Protein AF-A0A2M9CFT3-F1 (afdb_monomer_lite)

Foldseek 3Di:
DVVLVVLLVVLVVCVVVCVVPQCDADPVRHGSVVVSVVSNVVSVVVVVVVVVVVVVVVVVVVVVD

Sequence (65 aa):
MWAGLGLITFALVYLPFVLRDPWDSTRLGLPAWLLTALLMIVGACCATYGAIWFRKDRRAGSRRD

pLDDT: mean 75.6, std 8.65, range [54.0, 87.75]

Organism: NCBI:txid1162967

Radius of gyration: 16.89 Å; chains: 1; bounding box: 43×17×43 Å

Structure (mmCIF, N/CA/C/O backbone):
data_AF-A0A2M9CFT3-F1
#
_entry.id   AF-A0A2M9CFT3-F1
#
loop_
_atom_site.group_PDB
_atom_site.id
_atom_site.type_symbol
_atom_site.label_atom_id
_atom_site.label_alt_id
_atom_site.label_comp_id
_atom_site.label_asym_id
_atom_site.label_entity_id
_atom_site.label_seq_id
_atom_site.pdbx_PDB_ins_code
_atom_site.Cartn_x
_atom_site.Cartn_y
_atom_site.Cartn_z
_atom_site.occupancy
_atom_site.B_iso_or_equiv
_atom_site.auth_seq_id
_atom_site.auth_comp_id
_atom_site.auth_asym_id
_atom_site.auth_atom_id
_atom_site.pdbx_PDB_model_num
ATOM 1 N N . MET A 1 1 ? -13.359 2.571 5.630 1.00 58.69 1 MET A N 1
ATOM 2 C CA . MET A 1 1 ? -13.397 1.146 5.219 1.00 58.69 1 MET A CA 1
ATOM 3 C C . MET A 1 1 ? -13.144 0.998 3.719 1.00 58.69 1 MET A C 1
ATOM 5 O O . MET A 1 1 ? -12.186 0.334 3.352 1.00 58.69 1 MET A O 1
ATOM 9 N N . TRP A 1 2 ? -13.907 1.699 2.872 1.00 64.50 2 TRP A N 1
ATOM 10 C CA . TRP A 1 2 ? -13.773 1.677 1.406 1.00 64.50 2 TRP A CA 1
ATOM 11 C C . TRP A 1 2 ? -12.400 2.097 0.859 1.00 64.50 2 TRP A C 1
ATOM 13 O O . TRP A 1 2 ? -11.912 1.474 -0.073 1.00 64.50 2 TRP A O 1
ATOM 23 N N . ALA A 1 3 ? -11.734 3.080 1.477 1.00 68.00 3 ALA A N 1
ATOM 24 C CA . ALA A 1 3 ? -10.417 3.544 1.026 1.00 68.00 3 ALA A CA 1
ATOM 25 C C . ALA A 1 3 ? -9.320 2.459 1.094 1.00 68.00 3 ALA A C 1
ATOM 27 O O . ALA A 1 3 ? -8.524 2.334 0.172 1.00 68.00 3 ALA A O 1
ATOM 28 N N . GLY A 1 4 ? -9.301 1.632 2.150 1.00 72.69 4 GLY A N 1
ATOM 29 C CA . GLY A 1 4 ? -8.325 0.540 2.279 1.00 72.69 4 GLY A CA 1
ATOM 30 C C . GLY A 1 4 ? -8.599 -0.609 1.309 1.00 72.69 4 GLY A C 1
ATOM 31 O O . GLY A 1 4 ? -7.680 -1.125 0.684 1.00 72.69 4 GLY A O 1
ATOM 32 N N . LEU A 1 5 ? -9.877 -0.954 1.126 1.00 76.25 5 LEU A N 1
ATOM 33 C CA . LEU A 1 5 ? -10.315 -1.950 0.145 1.00 76.25 5 LEU A CA 1
ATOM 34 C C . LEU A 1 5 ? -9.970 -1.519 -1.285 1.00 76.25 5 LEU A C 1
ATOM 36 O O . LEU A 1 5 ? -9.422 -2.316 -2.035 1.00 76.25 5 LEU A O 1
ATOM 40 N N . GLY A 1 6 ? -10.195 -0.247 -1.627 1.00 78.06 6 GLY A N 1
ATOM 41 C CA . GLY A 1 6 ? -9.837 0.308 -2.932 1.00 78.06 6 GLY A CA 1
ATOM 42 C C . GLY A 1 6 ? -8.337 0.234 -3.225 1.00 78.06 6 GLY A C 1
ATOM 43 O O . GLY A 1 6 ? -7.956 -0.149 -4.328 1.00 78.06 6 GLY A O 1
ATOM 44 N N . LEU A 1 7 ? -7.483 0.516 -2.234 1.00 80.00 7 LEU A N 1
ATOM 45 C CA . LEU A 1 7 ? -6.027 0.383 -2.375 1.00 80.00 7 LEU A CA 1
ATOM 46 C C . LEU A 1 7 ? -5.594 -1.071 -2.603 1.00 80.00 7 LEU A C 1
ATOM 48 O O . LEU A 1 7 ? -4.743 -1.323 -3.452 1.00 80.00 7 LEU A O 1
ATOM 52 N N . ILE A 1 8 ? -6.206 -2.028 -1.898 1.00 79.81 8 ILE A N 1
ATOM 53 C CA . ILE A 1 8 ? -5.927 -3.461 -2.081 1.00 79.81 8 ILE A CA 1
ATOM 54 C C . ILE A 1 8 ? -6.382 -3.924 -3.469 1.00 79.81 8 ILE A C 1
ATOM 56 O O . ILE A 1 8 ? -5.632 -4.603 -4.166 1.00 79.81 8 ILE A O 1
ATOM 60 N N . THR A 1 9 ? -7.584 -3.542 -3.906 1.00 83.12 9 THR A N 1
ATOM 61 C CA . THR A 1 9 ? -8.084 -3.891 -5.243 1.00 83.12 9 THR A CA 1
ATOM 62 C C . THR A 1 9 ? -7.202 -3.296 -6.335 1.00 83.12 9 THR A C 1
ATOM 64 O O . THR A 1 9 ? -6.851 -3.995 -7.281 1.00 83.12 9 THR A O 1
ATOM 67 N N . PHE A 1 10 ? -6.784 -2.038 -6.189 1.00 81.38 10 PHE A N 1
ATOM 68 C CA . PHE A 1 10 ? -5.863 -1.403 -7.126 1.00 81.38 10 PHE A CA 1
ATOM 69 C C . PHE A 1 10 ? -4.510 -2.129 -7.167 1.00 81.38 10 PHE A C 1
ATOM 71 O O . PHE A 1 10 ? -4.005 -2.415 -8.250 1.00 81.38 10 PHE A O 1
ATOM 78 N N . ALA A 1 11 ? -3.966 -2.517 -6.008 1.00 82.44 11 ALA A N 1
ATOM 79 C CA . ALA A 1 11 ? -2.741 -3.312 -5.934 1.00 82.44 11 ALA A CA 1
ATOM 80 C C . ALA A 1 11 ? -2.884 -4.670 -6.640 1.00 82.44 11 ALA A C 1
ATOM 82 O O . ALA A 1 11 ? -1.979 -5.073 -7.362 1.00 82.44 11 ALA A O 1
ATOM 83 N N . LEU A 1 12 ? -4.023 -5.353 -6.484 1.00 82.88 12 LEU A N 1
ATOM 84 C CA . LEU A 1 12 ? -4.297 -6.635 -7.145 1.00 82.88 12 LEU A CA 1
ATOM 85 C C . LEU A 1 12 ? -4.410 -6.504 -8.667 1.00 82.88 12 LEU A C 1
ATOM 87 O O . LEU A 1 12 ? -3.911 -7.364 -9.386 1.00 82.88 12 LEU A O 1
ATOM 91 N N . VAL A 1 13 ? -5.029 -5.430 -9.161 1.00 84.62 13 VAL A N 1
ATOM 92 C CA . VAL A 1 13 ? -5.106 -5.139 -10.605 1.00 84.62 13 VAL A CA 1
ATOM 93 C C . VAL A 1 13 ? -3.727 -4.792 -11.172 1.00 84.62 13 VAL A C 1
ATOM 95 O O . VAL A 1 13 ? -3.422 -5.137 -12.312 1.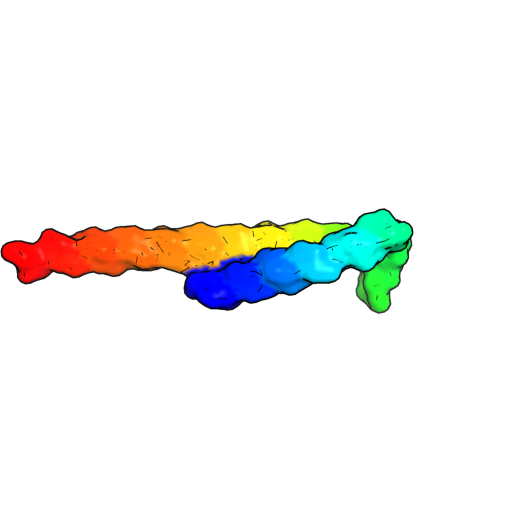00 84.62 13 VAL A O 1
ATOM 98 N N . TYR A 1 14 ? -2.878 -4.146 -10.373 1.00 79.25 14 TYR A N 1
ATOM 99 C CA . TYR A 1 14 ? -1.527 -3.748 -10.768 1.00 79.25 14 TYR A CA 1
ATOM 100 C C . TYR A 1 14 ? -0.497 -4.894 -10.666 1.00 79.25 14 TYR A C 1
ATOM 102 O O . TYR A 1 14 ? 0.494 -4.916 -11.394 1.00 79.25 14 TYR A O 1
ATOM 110 N N . LEU A 1 15 ? -0.757 -5.895 -9.819 1.00 80.50 15 LEU A N 1
ATOM 111 C CA . LEU A 1 15 ? 0.093 -7.069 -9.592 1.00 80.50 15 LEU A CA 1
ATOM 112 C C . LEU A 1 15 ? 0.488 -7.849 -10.869 1.00 80.50 15 LEU A C 1
ATOM 114 O O . LEU A 1 15 ? 1.673 -8.143 -11.013 1.00 80.50 15 LEU A O 1
ATOM 118 N N . PRO A 1 16 ? -0.414 -8.189 -11.815 1.00 80.25 16 PRO A N 1
ATOM 119 C CA . PRO A 1 16 ? -0.027 -8.914 -13.030 1.0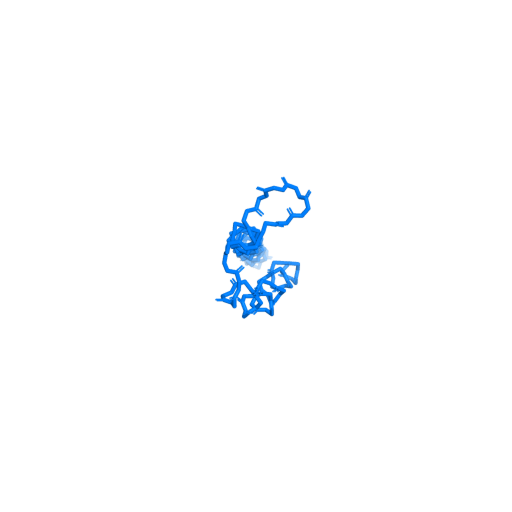0 80.25 16 PRO A CA 1
ATOM 120 C C . PRO A 1 16 ? 0.907 -8.113 -13.948 1.00 80.25 16 PRO A C 1
ATOM 122 O O . PRO A 1 16 ? 1.755 -8.709 -14.607 1.00 80.25 16 PRO A O 1
ATOM 125 N N . PHE A 1 17 ? 0.797 -6.780 -13.971 1.00 74.44 17 PHE A N 1
ATOM 126 C CA . PHE A 1 17 ? 1.727 -5.924 -14.718 1.00 74.44 17 PHE A CA 1
ATOM 127 C C . PHE A 1 17 ? 3.129 -5.955 -14.107 1.00 74.44 17 PHE A C 1
ATOM 129 O O . PHE A 1 17 ? 4.122 -6.056 -14.816 1.00 74.44 17 PHE A O 1
ATOM 136 N N . VAL A 1 18 ? 3.200 -5.947 -12.781 1.00 75.31 18 VAL A N 1
ATOM 137 C CA . VAL A 1 18 ? 4.455 -6.012 -12.024 1.00 75.31 18 VAL A CA 1
ATOM 138 C C . VAL A 1 18 ? 5.135 -7.373 -12.145 1.00 75.31 18 VAL A C 1
ATOM 140 O O . VAL A 1 18 ? 6.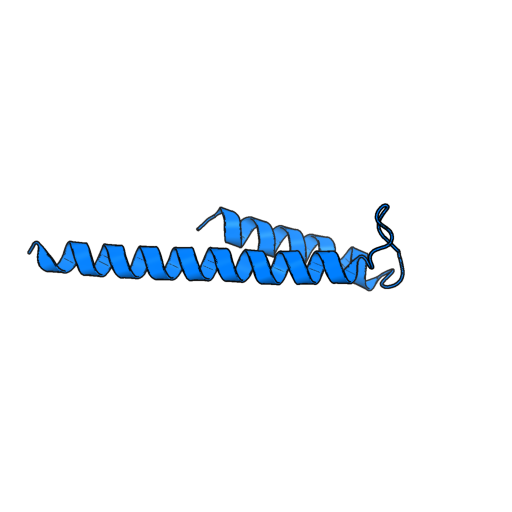356 -7.444 -12.222 1.00 75.31 18 VAL A O 1
ATOM 143 N N . LEU A 1 19 ? 4.360 -8.460 -12.150 1.00 76.56 19 LEU A N 1
ATOM 144 C CA . LEU A 1 19 ? 4.897 -9.814 -12.313 1.00 76.56 19 LEU A CA 1
ATOM 145 C C . LEU A 1 19 ? 5.449 -10.058 -13.721 1.00 76.56 19 LEU A C 1
ATOM 147 O O . LEU A 1 19 ? 6.320 -10.910 -13.884 1.00 76.56 19 LEU A O 1
ATOM 151 N N . ARG A 1 20 ? 4.941 -9.331 -14.723 1.00 77.12 20 ARG A N 1
ATOM 152 C CA . ARG A 1 20 ? 5.409 -9.427 -16.106 1.00 77.12 20 ARG A CA 1
ATOM 153 C C . ARG A 1 20 ? 6.803 -8.823 -16.273 1.00 77.12 20 ARG A C 1
ATOM 155 O O . ARG A 1 20 ? 7.651 -9.467 -16.878 1.00 77.12 20 ARG A O 1
ATOM 162 N N . ASP A 1 21 ? 7.043 -7.656 -15.676 1.00 71.06 21 ASP A N 1
ATOM 163 C CA . ASP A 1 21 ? 8.321 -6.945 -15.757 1.00 71.06 21 ASP A CA 1
ATOM 164 C C . ASP A 1 21 ? 8.772 -6.461 -14.359 1.00 71.06 21 ASP A C 1
ATOM 166 O O . ASP A 1 21 ? 8.673 -5.279 -14.025 1.00 71.06 21 ASP A O 1
ATOM 170 N N . PRO A 1 22 ? 9.284 -7.363 -13.496 1.00 65.62 22 PRO A N 1
ATOM 171 C CA . PRO A 1 22 ? 9.602 -7.041 -12.099 1.00 65.62 22 PRO A CA 1
ATOM 172 C C . PRO A 1 22 ? 10.775 -6.065 -11.949 1.00 65.62 22 PRO A C 1
ATOM 174 O O . PRO A 1 22 ? 10.916 -5.411 -10.915 1.00 65.62 22 PRO A O 1
ATOM 177 N N . TRP A 1 23 ? 11.618 -5.970 -12.975 1.00 66.75 23 TRP A N 1
ATOM 178 C CA . TRP A 1 23 ? 12.771 -5.075 -13.023 1.00 66.75 23 TRP A CA 1
ATOM 179 C C . TRP A 1 23 ? 12.450 -3.731 -13.669 1.00 66.75 23 TRP A C 1
ATOM 181 O O . TRP A 1 23 ? 13.316 -2.853 -13.691 1.00 66.75 23 TRP A O 1
ATOM 191 N N . ASP A 1 24 ? 11.223 -3.554 -14.171 1.00 68.62 24 ASP A N 1
ATOM 192 C CA . ASP A 1 24 ? 10.836 -2.283 -14.753 1.00 68.62 24 ASP A CA 1
ATOM 193 C C . ASP A 1 24 ? 10.747 -1.234 -13.644 1.00 68.62 24 ASP A C 1
ATOM 195 O O . ASP A 1 24 ? 10.051 -1.367 -12.624 1.00 68.62 24 ASP A O 1
ATOM 199 N N . SER A 1 25 ? 11.578 -0.215 -13.807 1.00 66.56 25 SER A N 1
ATOM 200 C CA . SER A 1 25 ? 11.760 0.832 -12.822 1.00 66.56 25 SER A CA 1
ATOM 201 C C . SER A 1 25 ? 10.745 1.918 -13.131 1.00 66.56 25 SER A C 1
ATOM 203 O O . SER A 1 25 ? 10.698 2.453 -14.236 1.00 66.56 25 SER A O 1
ATOM 205 N N . THR A 1 26 ? 9.920 2.274 -12.149 1.00 67.25 26 THR A N 1
ATOM 206 C CA . THR A 1 26 ? 9.047 3.448 -12.275 1.00 67.25 26 THR A CA 1
ATOM 207 C C . THR A 1 26 ? 9.878 4.693 -12.607 1.00 67.25 26 THR A C 1
ATOM 209 O O . THR A 1 26 ? 11.079 4.734 -12.348 1.00 67.25 26 THR A O 1
ATOM 212 N N . ARG A 1 27 ? 9.248 5.765 -13.111 1.00 66.75 27 ARG A N 1
ATOM 213 C CA . ARG A 1 27 ? 9.929 7.046 -13.421 1.00 66.75 27 ARG A CA 1
ATOM 214 C C . ARG A 1 27 ? 10.753 7.641 -12.259 1.00 66.75 27 ARG A C 1
ATOM 216 O O . ARG A 1 27 ? 11.537 8.552 -12.483 1.00 66.75 27 ARG A O 1
ATOM 223 N N . LEU A 1 28 ? 10.564 7.137 -11.039 1.00 65.69 28 LEU A N 1
ATOM 224 C CA . LEU A 1 28 ? 11.275 7.497 -9.810 1.00 65.69 28 LEU A CA 1
ATOM 225 C C . LEU A 1 28 ? 12.525 6.629 -9.536 1.00 65.69 28 LEU A C 1
ATOM 227 O O . LEU A 1 28 ? 13.162 6.806 -8.504 1.00 65.69 28 LEU A O 1
ATOM 231 N N . GLY A 1 29 ? 12.863 5.676 -10.413 1.00 74.81 29 GLY A N 1
ATOM 232 C CA . GLY A 1 29 ? 13.975 4.732 -10.229 1.00 74.81 29 GLY A CA 1
ATOM 233 C C . GLY A 1 29 ? 13.688 3.606 -9.229 1.00 74.81 29 GLY A C 1
ATOM 234 O O . GLY A 1 29 ? 14.599 2.879 -8.844 1.00 74.81 29 GLY A O 1
ATOM 235 N N . LEU A 1 30 ? 12.433 3.460 -8.787 1.00 75.56 30 LEU A N 1
ATOM 236 C CA . LEU A 1 30 ? 12.021 2.427 -7.837 1.00 75.56 30 LEU A CA 1
ATOM 237 C C . LEU A 1 30 ? 11.408 1.224 -8.566 1.00 75.56 30 LEU A C 1
ATOM 239 O O . LEU A 1 30 ? 10.630 1.429 -9.507 1.00 75.56 30 LEU A O 1
ATOM 243 N N . PRO A 1 31 ? 11.673 -0.014 -8.107 1.00 75.31 31 PRO A N 1
ATOM 244 C CA . PRO A 1 31 ? 11.080 -1.204 -8.704 1.00 75.31 31 PRO A CA 1
ATOM 245 C C . PRO A 1 31 ? 9.550 -1.178 -8.611 1.00 75.31 31 PRO A C 1
ATOM 247 O O . PRO A 1 31 ? 8.998 -0.897 -7.542 1.00 75.31 31 PRO A O 1
ATOM 250 N N . ALA A 1 32 ? 8.846 -1.518 -9.693 1.00 75.75 32 ALA A N 1
ATOM 251 C CA . ALA A 1 32 ? 7.377 -1.536 -9.714 1.00 75.75 32 ALA A CA 1
ATOM 252 C C . ALA A 1 32 ? 6.760 -2.471 -8.649 1.00 75.75 32 ALA A C 1
ATOM 254 O O . ALA A 1 32 ? 5.675 -2.206 -8.116 1.00 75.75 32 ALA A O 1
ATOM 255 N N . TRP A 1 33 ? 7.471 -3.537 -8.267 1.00 78.12 33 TRP A N 1
ATOM 256 C CA . TRP A 1 33 ? 7.038 -4.435 -7.194 1.00 78.12 33 TRP A CA 1
ATOM 257 C C . TRP A 1 33 ? 7.019 -3.764 -5.821 1.00 78.12 33 TRP A C 1
ATOM 259 O O . TRP A 1 33 ? 6.139 -4.062 -5.011 1.00 78.12 33 TRP A O 1
ATOM 269 N N . LEU A 1 34 ? 7.914 -2.801 -5.585 1.00 82.62 34 LEU A N 1
ATOM 270 C CA . LEU A 1 34 ? 7.975 -2.043 -4.338 1.00 82.62 34 LEU A CA 1
ATOM 271 C C . LEU A 1 34 ? 6.705 -1.203 -4.151 1.00 82.62 34 LEU A C 1
ATOM 273 O O . LEU A 1 34 ? 6.138 -1.166 -3.060 1.00 82.62 34 LEU A O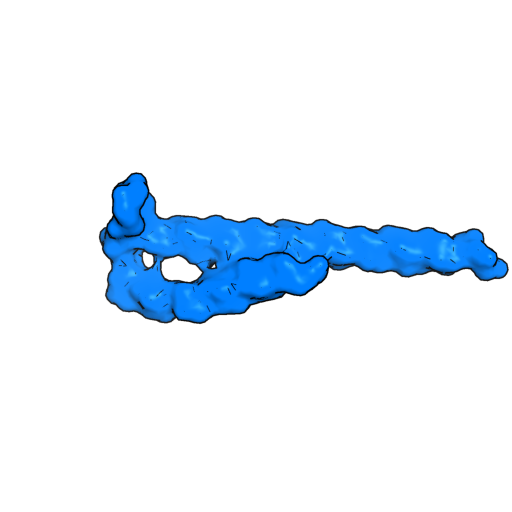 1
ATOM 277 N N . LEU A 1 35 ? 6.220 -0.580 -5.231 1.00 80.00 35 LEU A N 1
ATOM 278 C CA . LEU A 1 35 ? 4.977 0.195 -5.229 1.00 80.00 35 LEU A CA 1
ATOM 279 C C . LEU A 1 35 ? 3.774 -0.690 -4.871 1.00 80.00 35 LEU A C 1
ATOM 281 O O . LEU A 1 35 ? 2.932 -0.312 -4.058 1.00 80.00 35 LEU A O 1
ATOM 285 N N . THR A 1 36 ? 3.728 -1.893 -5.439 1.00 82.12 36 THR A N 1
ATOM 286 C CA . THR A 1 36 ? 2.653 -2.866 -5.192 1.00 82.12 36 THR A CA 1
ATOM 287 C C . THR A 1 36 ? 2.653 -3.348 -3.743 1.00 82.12 36 THR A C 1
ATOM 289 O O . THR A 1 36 ? 1.599 -3.405 -3.107 1.00 82.12 36 THR A O 1
ATOM 292 N N . ALA A 1 37 ? 3.835 -3.629 -3.188 1.00 84.06 37 ALA A N 1
ATOM 293 C CA . ALA A 1 37 ? 3.992 -3.996 -1.784 1.00 84.06 37 ALA A CA 1
ATOM 294 C C . ALA A 1 37 ? 3.541 -2.863 -0.843 1.00 84.06 37 ALA A C 1
ATOM 296 O O . ALA A 1 37 ? 2.805 -3.107 0.114 1.00 84.06 37 ALA A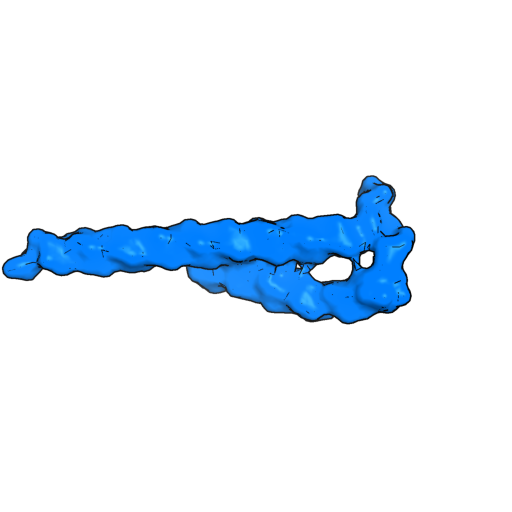 O 1
ATOM 297 N N . LEU A 1 38 ? 3.913 -1.616 -1.146 1.00 85.31 38 LEU A N 1
ATOM 298 C CA . LEU A 1 38 ? 3.480 -0.431 -0.398 1.00 85.31 38 LEU A CA 1
ATOM 299 C C . LEU A 1 38 ? 1.956 -0.279 -0.394 1.00 85.31 38 LEU A C 1
ATOM 301 O O . LEU A 1 38 ? 1.362 -0.095 0.669 1.00 85.31 38 LEU A O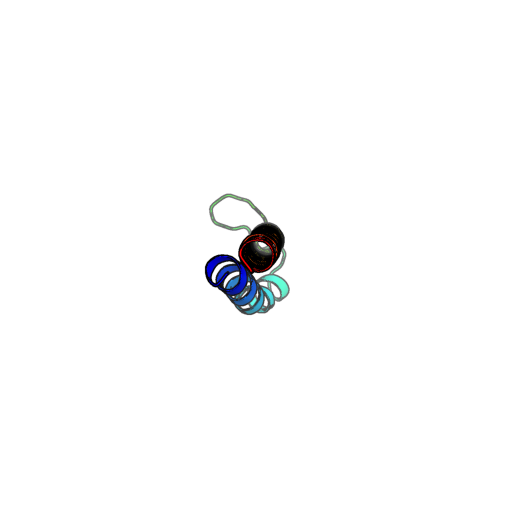 1
ATOM 305 N N . LEU A 1 39 ? 1.315 -0.406 -1.557 1.00 84.25 39 LEU A N 1
ATOM 306 C CA . LEU A 1 39 ? -0.143 -0.319 -1.678 1.00 84.25 39 LEU A CA 1
ATOM 307 C C . LEU A 1 39 ? -0.856 -1.401 -0.855 1.00 84.25 39 LEU A C 1
ATOM 309 O O . LEU A 1 39 ? -1.840 -1.101 -0.177 1.00 84.25 39 LEU A O 1
ATOM 313 N N . MET A 1 40 ? -0.332 -2.631 -0.853 1.00 85.00 40 MET A N 1
ATOM 314 C CA . MET A 1 40 ? -0.848 -3.730 -0.028 1.00 85.00 40 MET A CA 1
ATOM 315 C C . MET A 1 40 ? -0.737 -3.424 1.471 1.00 85.00 40 MET A C 1
ATOM 317 O O . MET A 1 40 ? -1.719 -3.575 2.200 1.00 85.00 40 MET A O 1
ATOM 321 N N . ILE A 1 41 ? 0.425 -2.952 1.937 1.00 87.75 41 ILE A N 1
ATOM 322 C CA . ILE A 1 41 ? 0.661 -2.628 3.355 1.00 87.75 41 ILE A CA 1
ATOM 323 C C . ILE A 1 41 ? -0.251 -1.484 3.807 1.00 87.75 41 ILE A C 1
ATOM 325 O O . ILE A 1 41 ? -0.927 -1.592 4.833 1.00 87.75 41 ILE A O 1
ATOM 329 N N . VAL A 1 42 ? -0.311 -0.395 3.037 1.00 86.75 42 VAL A N 1
ATOM 330 C CA . VAL A 1 42 ? -1.148 0.768 3.364 1.00 86.75 42 VAL A CA 1
ATOM 331 C C . VAL A 1 42 ? -2.629 0.386 3.343 1.00 86.75 42 VAL A C 1
ATOM 333 O O . VAL A 1 42 ? -3.368 0.727 4.271 1.00 86.75 42 VAL A O 1
ATOM 336 N N . GLY A 1 43 ? -3.061 -0.379 2.338 1.00 84.69 43 GLY A N 1
ATOM 337 C CA . GLY A 1 43 ? -4.424 -0.893 2.241 1.00 84.69 43 GLY A CA 1
ATOM 338 C C . GLY A 1 43 ? -4.816 -1.757 3.443 1.00 84.69 43 GLY A C 1
ATOM 339 O O . GLY A 1 43 ? -5.876 -1.536 4.039 1.00 84.69 43 GLY A O 1
ATOM 340 N N . ALA A 1 44 ? -3.939 -2.674 3.865 1.00 83.06 44 ALA A N 1
ATOM 341 C CA . ALA A 1 44 ? -4.137 -3.513 5.047 1.00 83.06 44 ALA A CA 1
ATOM 342 C C . ALA A 1 44 ? -4.191 -2.692 6.346 1.00 83.06 44 ALA A C 1
ATOM 344 O O . ALA A 1 44 ? -5.079 -2.910 7.178 1.00 83.06 44 ALA A O 1
ATOM 345 N N . CYS A 1 45 ? -3.310 -1.699 6.508 1.00 86.44 45 CYS A N 1
ATOM 346 C CA . CYS A 1 45 ? -3.356 -0.762 7.631 1.00 86.44 45 CYS A CA 1
ATOM 347 C C . CYS A 1 45 ? -4.700 -0.025 7.677 1.00 86.44 45 CYS A C 1
ATOM 349 O O . CYS A 1 45 ? -5.385 -0.060 8.700 1.00 86.44 45 CYS A O 1
ATOM 351 N N . CYS A 1 46 ? -5.139 0.573 6.568 1.00 83.94 46 CYS A N 1
ATOM 352 C CA . CYS A 1 46 ? -6.425 1.271 6.497 1.00 83.94 46 CYS A CA 1
ATOM 353 C C . CYS A 1 46 ? -7.620 0.353 6.798 1.00 83.94 46 CYS A C 1
ATOM 355 O O . CYS A 1 46 ? -8.566 0.775 7.474 1.00 83.94 46 CYS A O 1
ATOM 357 N N . ALA A 1 47 ? -7.594 -0.895 6.324 1.00 80.69 47 ALA A N 1
ATOM 358 C CA . ALA A 1 47 ? -8.621 -1.886 6.636 1.00 80.69 47 ALA A CA 1
ATOM 359 C C . ALA A 1 47 ? -8.640 -2.225 8.137 1.00 80.69 47 ALA A C 1
ATOM 361 O O . ALA A 1 47 ? -9.707 -2.241 8.754 1.00 80.69 47 ALA A O 1
ATOM 362 N N . THR A 1 48 ? -7.463 -2.408 8.740 1.00 84.69 48 THR A N 1
ATOM 363 C CA . THR A 1 48 ? -7.300 -2.731 10.166 1.00 84.69 48 THR A CA 1
ATOM 364 C C . THR A 1 48 ? -7.763 -1.581 11.059 1.00 84.69 48 THR A C 1
ATOM 366 O O . THR A 1 48 ? -8.567 -1.796 11.965 1.00 84.69 48 THR A O 1
ATOM 369 N N . TYR A 1 49 ? -7.353 -0.344 10.764 1.00 82.88 49 TYR A N 1
ATOM 370 C CA . TYR A 1 49 ? -7.837 0.849 11.468 1.00 82.88 49 TYR A CA 1
ATOM 371 C C . TYR A 1 49 ? -9.355 1.010 11.341 1.00 82.88 49 TYR A C 1
ATOM 373 O O . TYR A 1 49 ? -10.031 1.273 12.337 1.00 82.88 49 TYR A O 1
ATOM 381 N N . GLY A 1 50 ? -9.909 0.791 10.144 1.00 81.06 50 GLY A N 1
ATOM 382 C CA . GLY A 1 50 ? -11.355 0.804 9.926 1.00 81.06 50 GLY A CA 1
ATOM 383 C C . GLY A 1 50 ? -12.086 -0.251 10.760 1.00 81.06 50 GLY A C 1
ATOM 384 O O . GLY A 1 50 ? -13.115 0.050 11.363 1.00 81.06 50 GLY A O 1
ATOM 385 N N . ALA A 1 51 ? -11.538 -1.464 10.852 1.00 82.06 51 ALA A N 1
ATOM 386 C CA . ALA A 1 51 ? -12.101 -2.542 11.661 1.00 82.06 51 ALA A CA 1
ATOM 387 C C . ALA A 1 51 ? -12.022 -2.248 13.169 1.00 82.06 51 ALA A C 1
ATOM 389 O O . ALA A 1 51 ? -12.985 -2.505 13.894 1.00 82.06 51 ALA A O 1
ATOM 390 N N . ILE A 1 52 ? -10.910 -1.681 13.650 1.00 84.81 52 ILE A N 1
ATOM 391 C CA . ILE A 1 52 ? -10.752 -1.260 15.052 1.00 84.81 52 ILE A CA 1
ATOM 392 C C . ILE A 1 52 ? -11.770 -0.171 15.394 1.00 84.81 52 ILE A C 1
ATOM 394 O O . ILE A 1 52 ? -12.433 -0.260 16.429 1.00 84.81 52 ILE A O 1
ATOM 398 N N . TRP A 1 53 ? -11.933 0.822 14.518 1.00 80.75 53 TRP A N 1
ATOM 399 C CA . TRP A 1 53 ? -12.911 1.890 14.701 1.00 80.75 53 TRP A CA 1
ATOM 400 C C . TRP A 1 53 ? -14.339 1.334 14.776 1.00 80.75 53 TRP A C 1
ATOM 402 O O . TRP A 1 53 ? -15.042 1.599 15.748 1.00 80.75 53 TRP A O 1
ATOM 412 N N . PHE A 1 54 ? -14.721 0.446 13.850 1.00 77.50 54 PHE A N 1
ATOM 413 C CA . PHE A 1 54 ? -16.026 -0.232 13.873 1.00 77.50 54 PHE A CA 1
ATOM 414 C C . PHE A 1 54 ? -16.261 -1.045 15.152 1.00 77.50 54 PHE A C 1
ATOM 416 O O . PHE A 1 54 ? -17.362 -1.051 15.704 1.00 77.50 54 PHE A O 1
ATOM 423 N N . ARG A 1 55 ? -15.230 -1.742 15.650 1.00 80.50 55 ARG A N 1
ATOM 424 C CA . ARG A 1 55 ? -15.316 -2.482 16.919 1.00 80.50 55 ARG A CA 1
ATOM 425 C C . ARG A 1 55 ? -15.491 -1.543 18.111 1.00 80.50 55 ARG A C 1
ATOM 427 O O . ARG A 1 55 ? -16.228 -1.886 19.034 1.00 80.50 55 ARG A O 1
ATOM 434 N N . LYS A 1 56 ? -14.824 -0.386 18.108 1.00 76.25 56 LYS A N 1
ATOM 435 C CA . LYS A 1 56 ? -14.951 0.627 19.165 1.00 76.25 56 LYS A CA 1
ATOM 436 C C . LYS A 1 56 ? -16.355 1.231 19.181 1.00 76.25 56 LYS A C 1
ATOM 438 O O . LYS A 1 56 ? -16.931 1.354 20.257 1.00 76.25 56 LYS A O 1
ATOM 443 N N . ASP A 1 57 ? -16.919 1.504 18.009 1.00 72.44 57 ASP A N 1
ATOM 444 C CA . ASP A 1 57 ? -18.258 2.081 17.867 1.00 72.44 57 ASP A CA 1
ATOM 445 C C . ASP A 1 57 ? -19.354 1.112 18.344 1.00 72.44 57 ASP A C 1
ATOM 447 O O . ASP A 1 57 ? -20.205 1.466 19.160 1.00 72.44 57 ASP A O 1
ATOM 451 N N . ARG A 1 58 ? -19.246 -0.178 17.987 1.00 66.44 58 ARG A N 1
ATOM 452 C CA . ARG A 1 58 ? -20.149 -1.223 18.510 1.00 66.44 58 ARG A CA 1
ATOM 453 C C . ARG A 1 58 ? -20.089 -1.374 20.033 1.00 66.44 58 ARG A C 1
ATOM 455 O O . ARG A 1 58 ? -21.115 -1.602 20.666 1.00 66.44 58 ARG A O 1
ATOM 462 N N . ARG A 1 59 ? -18.903 -1.243 20.637 1.00 62.50 59 ARG A N 1
ATOM 463 C CA . ARG A 1 59 ? -18.743 -1.293 22.103 1.00 62.50 59 ARG A CA 1
ATOM 464 C C . ARG A 1 59 ? -19.283 -0.042 22.799 1.00 62.50 59 ARG A C 1
ATOM 466 O O . ARG A 1 59 ? -19.712 -0.141 23.943 1.00 62.50 59 ARG A O 1
ATOM 473 N N . ALA A 1 60 ? -19.245 1.112 22.135 1.00 61.97 60 ALA A N 1
ATOM 474 C CA . ALA A 1 60 ? -19.800 2.357 22.657 1.00 61.97 60 ALA A CA 1
ATOM 475 C C . ALA A 1 60 ? -21.337 2.367 22.608 1.00 61.97 60 ALA A C 1
ATOM 477 O O . ALA A 1 60 ? -21.960 2.842 23.555 1.00 61.97 60 ALA A O 1
ATOM 478 N N . GLY A 1 61 ? -21.940 1.795 21.558 1.00 60.16 61 GLY A N 1
ATOM 479 C CA . GLY A 1 61 ? -23.395 1.619 21.457 1.00 60.16 61 GLY A CA 1
ATOM 480 C C . GLY A 1 61 ? -23.962 0.698 22.542 1.00 60.16 61 GLY A C 1
ATOM 481 O O . GLY A 1 61 ? -24.922 1.058 23.203 1.00 60.16 61 GLY A O 1
ATOM 482 N N . SER A 1 62 ? -23.291 -0.423 22.824 1.00 58.38 62 SER A N 1
ATOM 483 C CA . SER A 1 62 ? -23.726 -1.413 23.829 1.00 58.38 62 SER A CA 1
ATOM 484 C C . SER A 1 62 ? -23.688 -0.936 25.294 1.00 58.38 62 SER A C 1
ATOM 486 O O . SER A 1 62 ? -24.129 -1.675 26.164 1.00 58.38 62 SER A O 1
ATOM 488 N N . ARG A 1 63 ? -23.120 0.240 25.601 1.00 58.94 63 ARG A N 1
ATOM 489 C CA . ARG A 1 63 ? -23.098 0.817 26.965 1.00 58.94 63 ARG A CA 1
ATOM 490 C C . ARG A 1 63 ? -24.226 1.821 27.227 1.00 58.94 63 ARG A C 1
ATOM 492 O O . ARG A 1 63 ? -24.249 2.410 28.304 1.00 58.94 63 ARG A O 1
ATOM 499 N N . ARG A 1 64 ? -25.067 2.097 26.228 1.00 58.50 64 ARG A N 1
ATOM 500 C CA . ARG A 1 64 ? -26.162 3.074 26.321 1.00 58.50 64 ARG A CA 1
ATOM 501 C C . ARG A 1 64 ? -27.541 2.436 26.516 1.00 58.50 64 ARG A C 1
ATOM 503 O O . ARG A 1 64 ? -28.487 3.191 26.714 1.00 58.50 64 ARG A O 1
ATOM 510 N N . ASP A 1 65 ? -27.609 1.107 26.495 1.00 54.00 65 ASP A N 1
ATOM 511 C CA . ASP A 1 65 ? -28.784 0.302 26.846 1.00 54.00 65 ASP A CA 1
ATOM 512 C C . ASP A 1 65 ? -28.606 -0.273 28.259 1.00 54.00 65 ASP A C 1
ATOM 514 O O . ASP A 1 65 ? -29.609 -0.331 29.004 1.00 54.00 65 ASP A O 1
#

Secondary structure (DSSP, 8-state):
-HHHHHHHHHHHHHHHHHHH-TTPBPTTS-BHHHHHHHHHHHHHHHHHHHHHHHHHHHHHHTT--